Protein AF-A0A3D4ELY9-F1 (afdb_monomer)

Solvent-accessible surface area (backbone atoms only — not comparable to full-atom values): 5118 Å² total; per-residue (Å²): 136,80,87,80,82,75,80,73,83,64,70,72,64,93,42,59,69,56,39,45,52,48,31,65,69,67,26,74,92,47,82,43,67,84,76,43,88,80,56,68,67,57,55,50,50,52,37,48,52,49,52,53,48,68,74,33,90,91,39,65,88,82,74,58,83,42,58,66,47,49,21,51,52,52,49,45,65,53,61,77,109

Structure (mmCIF, N/CA/C/O backbone):
data_AF-A0A3D4ELY9-F1
#
_entry.id   AF-A0A3D4ELY9-F1
#
loop_
_atom_site.group_PDB
_atom_site.id
_atom_site.type_symbol
_atom_site.label_atom_id
_atom_site.label_alt_id
_atom_site.label_comp_id
_atom_site.label_asym_id
_atom_site.label_entity_id
_atom_site.label_seq_id
_atom_site.pdbx_PDB_ins_code
_atom_site.Cartn_x
_atom_site.Cartn_y
_atom_site.Cartn_z
_atom_site.occupancy
_atom_site.B_iso_or_equiv
_atom_site.auth_seq_id
_atom_site.auth_comp_id
_atom_site.auth_asym_id
_atom_site.auth_atom_id
_atom_site.pdbx_PDB_model_num
ATOM 1 N N . LYS A 1 1 ? 22.520 12.380 15.448 1.00 47.53 1 LYS A N 1
ATOM 2 C CA . LYS A 1 1 ? 22.956 11.397 14.409 1.00 47.53 1 LYS A CA 1
ATOM 3 C C . LYS A 1 1 ? 21.715 11.046 13.621 1.00 47.53 1 LYS A C 1
ATOM 5 O O . LYS A 1 1 ? 21.033 10.061 13.887 1.00 47.53 1 LYS A O 1
ATOM 10 N N . ASP A 1 2 ? 21.351 11.997 12.786 1.00 41.91 2 ASP A N 1
ATOM 11 C CA . ASP A 1 2 ? 19.960 12.344 12.573 1.00 41.91 2 ASP A CA 1
ATOM 12 C C . ASP A 1 2 ? 19.414 11.533 11.410 1.00 41.91 2 ASP A C 1
ATOM 14 O O . ASP A 1 2 ? 19.772 11.742 10.255 1.00 41.91 2 ASP A O 1
ATOM 18 N N . ARG A 1 3 ? 18.556 10.559 11.729 1.00 51.25 3 ARG A N 1
ATOM 19 C CA . ARG A 1 3 ? 17.688 9.906 10.744 1.00 51.25 3 ARG A CA 1
ATOM 20 C C . ARG A 1 3 ? 16.519 10.843 10.447 1.00 51.25 3 ARG A C 1
ATOM 22 O O . ARG A 1 3 ? 15.384 10.569 10.816 1.00 51.25 3 ARG A O 1
ATOM 29 N N . ILE A 1 4 ? 16.821 11.957 9.790 1.00 52.31 4 ILE A N 1
ATOM 30 C CA . ILE A 1 4 ? 15.840 12.790 9.094 1.00 52.31 4 ILE A CA 1
ATOM 31 C C . ILE A 1 4 ? 15.838 12.259 7.660 1.00 52.31 4 ILE A C 1
ATOM 33 O O . ILE A 1 4 ? 16.763 12.529 6.905 1.00 52.31 4 ILE A O 1
ATOM 37 N N . GLY A 1 5 ? 14.882 11.399 7.306 1.00 48.56 5 GLY A N 1
ATOM 38 C CA . GLY A 1 5 ? 14.864 10.833 5.951 1.00 48.56 5 GLY A CA 1
ATOM 39 C C . GLY A 1 5 ? 13.697 9.928 5.569 1.00 48.56 5 GLY A C 1
ATOM 40 O O . GLY A 1 5 ? 13.551 9.631 4.396 1.00 48.56 5 GLY A O 1
ATOM 41 N N . SER A 1 6 ? 12.840 9.485 6.493 1.00 52.62 6 SER A N 1
ATOM 42 C CA . SER A 1 6 ? 11.621 8.762 6.091 1.00 52.62 6 SER A CA 1
ATOM 43 C C . SER A 1 6 ? 10.535 8.834 7.162 1.00 52.62 6 SER A C 1
ATOM 45 O O . SER A 1 6 ? 9.993 7.816 7.620 1.00 52.62 6 SER A O 1
ATOM 47 N N . GLN A 1 7 ? 10.232 10.043 7.625 1.00 45.66 7 GLN A N 1
ATOM 48 C CA . GLN A 1 7 ? 8.931 10.243 8.240 1.00 45.66 7 GLN A CA 1
ATOM 49 C C . GLN A 1 7 ? 7.945 10.298 7.077 1.00 45.66 7 GLN A C 1
ATOM 51 O O . GLN A 1 7 ? 7.844 11.305 6.388 1.00 45.66 7 GLN A O 1
ATOM 56 N N . ILE A 1 8 ? 7.299 9.164 6.801 1.00 51.00 8 ILE A N 1
ATOM 57 C CA . ILE A 1 8 ? 6.150 9.139 5.902 1.00 51.00 8 ILE A CA 1
ATOM 58 C C . ILE A 1 8 ? 5.079 9.954 6.625 1.00 51.00 8 ILE A C 1
ATOM 60 O O . ILE A 1 8 ? 4.440 9.469 7.557 1.00 51.00 8 ILE A O 1
ATOM 64 N N . LEU A 1 9 ? 4.986 11.235 6.266 1.00 48.62 9 LEU A N 1
ATOM 65 C CA . LEU A 1 9 ? 3.993 12.182 6.777 1.00 48.62 9 LEU A CA 1
ATOM 66 C C . LEU A 1 9 ? 2.581 11.862 6.263 1.00 48.62 9 LEU A C 1
ATOM 68 O O . LEU A 1 9 ? 1.614 12.467 6.707 1.00 48.62 9 LEU A O 1
ATOM 72 N N . THR A 1 10 ? 2.439 10.876 5.380 1.00 54.84 10 THR A N 1
ATOM 73 C CA . THR A 1 10 ? 1.162 10.373 4.879 1.00 54.84 10 THR A CA 1
ATOM 74 C C . THR A 1 10 ? 0.655 9.244 5.775 1.00 54.84 10 THR A C 1
ATOM 76 O O . THR A 1 10 ? 0.797 8.053 5.492 1.00 54.84 10 THR A O 1
ATOM 79 N N . HIS A 1 11 ? 0.067 9.612 6.914 1.00 69.25 11 HIS A N 1
ATOM 80 C CA . HIS A 1 11 ? -0.888 8.711 7.552 1.00 69.25 11 HIS A CA 1
ATOM 81 C C . HIS A 1 11 ? -2.135 8.654 6.676 1.00 69.25 11 HIS A C 1
ATOM 83 O O . HIS A 1 11 ? -2.655 9.696 6.302 1.00 69.25 11 HIS A O 1
ATOM 89 N N . TYR A 1 12 ? -2.550 7.429 6.355 1.00 71.19 12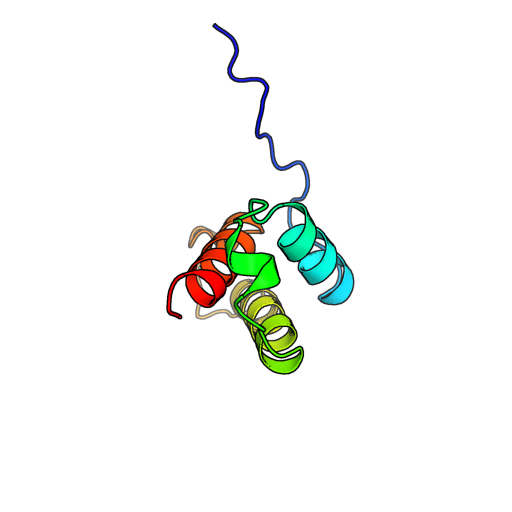 TYR A N 1
ATOM 90 C CA . TYR A 1 12 ? -3.875 7.080 5.847 1.00 71.19 12 TYR A CA 1
ATOM 91 C C . TYR A 1 12 ? -4.422 8.033 4.769 1.00 71.19 12 TYR A C 1
ATOM 93 O O . TYR A 1 12 ? -5.177 8.944 5.094 1.00 71.19 12 TYR A O 1
ATOM 101 N N . PRO A 1 13 ? -4.041 7.844 3.491 1.00 81.81 13 PRO A N 1
ATOM 102 C CA . PRO A 1 13 ? -4.634 8.608 2.395 1.00 81.81 13 PRO A CA 1
ATOM 103 C C . PRO A 1 13 ? -6.164 8.518 2.427 1.00 81.81 13 PRO A C 1
ATOM 105 O O . PRO A 1 13 ? -6.710 7.467 2.751 1.00 81.81 13 PRO A O 1
ATOM 108 N N . GLU A 1 14 ? -6.840 9.614 2.084 1.00 85.88 14 GLU A N 1
ATOM 109 C CA . GLU A 1 14 ? -8.308 9.706 2.131 1.00 85.88 14 GLU A CA 1
ATOM 110 C C . GLU A 1 14 ? -8.986 8.930 0.996 1.00 85.88 14 GLU A C 1
ATOM 112 O O . GLU A 1 14 ? -10.129 8.504 1.135 1.00 85.88 14 GLU A O 1
ATOM 117 N N . THR A 1 15 ? -8.287 8.730 -0.127 1.00 91.06 15 THR A N 1
ATOM 118 C CA . THR A 1 15 ? -8.807 8.014 -1.297 1.00 91.06 15 THR A CA 1
ATOM 119 C C . THR A 1 15 ? -7.790 7.028 -1.863 1.0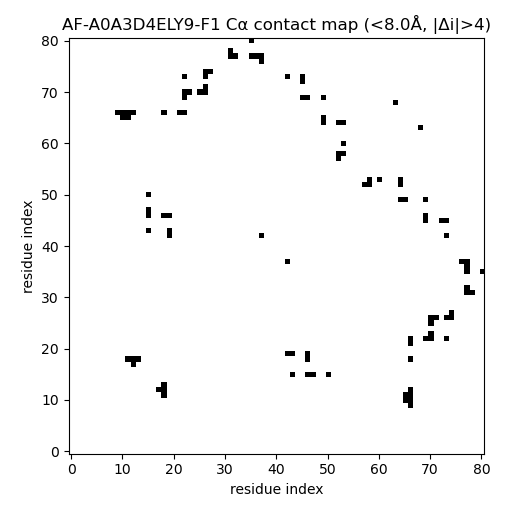0 91.06 15 THR A C 1
ATOM 121 O O . THR A 1 15 ? -6.574 7.190 -1.697 1.00 91.06 15 THR A O 1
ATOM 124 N N . VAL A 1 16 ? -8.291 6.016 -2.575 1.00 92.19 16 VAL A N 1
ATOM 125 C CA . VAL A 1 16 ? -7.483 5.003 -3.274 1.00 92.19 16 VAL A CA 1
ATOM 126 C C . VAL A 1 16 ? -6.568 5.669 -4.309 1.00 92.19 16 VAL A C 1
ATOM 128 O O . VAL A 1 16 ? -5.409 5.296 -4.453 1.00 92.19 16 VAL A O 1
ATOM 131 N N . GLU A 1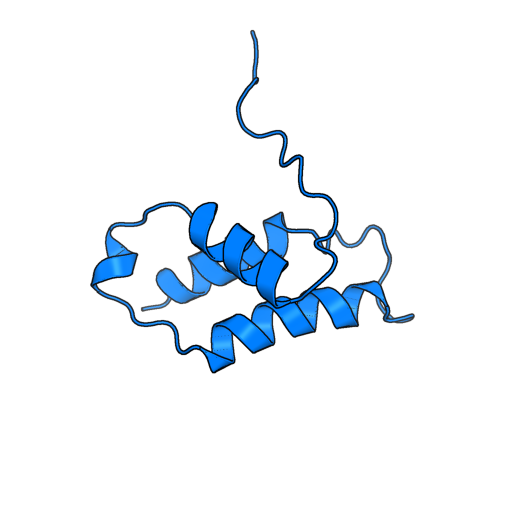 17 ? -7.030 6.710 -4.993 1.00 93.06 17 GLU A N 1
ATOM 132 C CA . GLU A 1 17 ? -6.274 7.456 -6.002 1.00 93.06 17 GLU A CA 1
ATOM 133 C C . GLU A 1 17 ? -5.067 8.176 -5.394 1.00 93.06 17 GLU A C 1
ATOM 135 O O . GLU A 1 17 ? -3.962 8.126 -5.949 1.00 93.06 17 GLU A O 1
ATOM 140 N N . ILE A 1 18 ? -5.259 8.811 -4.233 1.00 91.38 18 ILE A N 1
ATOM 141 C CA . ILE A 1 18 ? -4.169 9.445 -3.485 1.00 91.38 18 ILE A CA 1
ATOM 142 C C . ILE A 1 18 ? -3.195 8.366 -3.005 1.00 91.38 18 ILE A C 1
ATOM 144 O O . ILE A 1 18 ? -1.985 8.514 -3.177 1.00 91.38 18 ILE A O 1
ATOM 148 N N . ALA A 1 19 ? -3.713 7.256 -2.471 1.00 92.50 19 ALA A N 1
ATOM 149 C CA . ALA A 1 19 ? -2.906 6.132 -2.008 1.00 92.50 19 ALA A CA 1
ATOM 150 C C . ALA A 1 19 ? -2.021 5.561 -3.121 1.00 92.50 19 ALA A C 1
ATOM 152 O O . ALA A 1 19 ? -0.810 5.463 -2.947 1.00 92.50 19 ALA A O 1
ATOM 153 N N . LYS A 1 20 ? -2.592 5.309 -4.302 1.00 93.06 20 LYS A N 1
ATOM 154 C CA . LYS A 1 20 ? -1.857 4.849 -5.487 1.00 93.06 20 LYS A CA 1
ATOM 155 C C . LYS A 1 20 ? -0.776 5.827 -5.909 1.00 93.06 20 LYS A C 1
ATOM 157 O O . LYS A 1 20 ? 0.327 5.406 -6.249 1.00 93.06 20 LYS A O 1
ATOM 162 N N . THR A 1 21 ? -1.096 7.120 -5.907 1.00 91.19 21 THR A N 1
ATOM 163 C CA . THR A 1 21 ? -0.144 8.172 -6.278 1.00 91.19 21 THR A CA 1
ATOM 164 C C . THR A 1 21 ? 1.056 8.152 -5.338 1.00 91.19 21 THR A C 1
ATOM 166 O O . THR A 1 21 ? 2.192 8.099 -5.806 1.00 91.19 21 THR A O 1
ATOM 169 N N . ILE A 1 22 ? 0.807 8.097 -4.025 1.00 89.75 22 ILE A N 1
ATOM 170 C CA . ILE A 1 22 ? 1.850 7.973 -3.000 1.00 89.75 22 ILE A CA 1
ATOM 171 C C . ILE A 1 22 ? 2.647 6.684 -3.211 1.00 89.75 22 ILE A C 1
ATOM 173 O O . ILE A 1 22 ? 3.867 6.734 -3.307 1.00 89.75 22 ILE A O 1
ATOM 177 N N . THR A 1 23 ? 1.982 5.536 -3.337 1.00 91.25 23 THR A N 1
ATOM 178 C CA . THR A 1 23 ? 2.637 4.236 -3.527 1.00 91.25 23 THR A CA 1
ATOM 179 C C . THR A 1 23 ? 3.537 4.225 -4.757 1.00 91.25 23 THR A C 1
ATOM 181 O O . THR A 1 23 ? 4.669 3.755 -4.689 1.00 91.25 23 THR A O 1
ATOM 184 N N . GLN A 1 24 ? 3.089 4.793 -5.877 1.00 88.75 24 GLN A N 1
ATOM 185 C CA . GLN A 1 24 ? 3.877 4.841 -7.105 1.00 88.75 24 GLN A CA 1
ATOM 186 C C . GLN A 1 24 ? 5.082 5.793 -7.011 1.00 88.75 24 GLN A C 1
ATOM 188 O O . GLN A 1 24 ? 6.135 5.495 -7.594 1.00 88.75 24 GLN A O 1
ATOM 193 N N . GLN A 1 25 ? 4.925 6.915 -6.301 1.00 87.88 25 GLN A N 1
ATOM 194 C CA . GLN A 1 25 ? 5.979 7.906 -6.060 1.00 87.88 25 GLN A CA 1
ATOM 195 C C . GLN A 1 25 ? 7.037 7.396 -5.076 1.00 87.88 25 GLN A C 1
ATOM 197 O O . GLN A 1 25 ? 8.230 7.523 -5.342 1.00 87.88 25 GLN A O 1
ATOM 202 N N . GLU A 1 26 ? 6.598 6.800 -3.968 1.00 87.19 26 GLU A N 1
ATOM 203 C CA . GLU A 1 26 ? 7.447 6.401 -2.842 1.00 87.19 26 GLU A CA 1
ATOM 204 C C . GLU A 1 26 ? 8.065 5.014 -3.010 1.00 87.19 26 GLU A C 1
ATOM 206 O O . GLU A 1 26 ? 9.134 4.751 -2.455 1.00 87.19 26 GLU A O 1
ATOM 211 N N . ALA A 1 27 ? 7.432 4.118 -3.778 1.00 87.38 27 ALA A N 1
ATOM 212 C CA . ALA A 1 27 ? 8.088 2.883 -4.183 1.00 87.38 27 ALA A CA 1
ATOM 213 C C . ALA A 1 27 ? 9.378 3.253 -4.897 1.00 87.38 27 ALA A C 1
ATOM 215 O O . ALA A 1 27 ? 9.353 4.026 -5.867 1.00 87.38 27 ALA A O 1
ATOM 216 N N . LYS A 1 28 ? 10.502 2.720 -4.412 1.00 76.88 28 LYS A N 1
ATOM 217 C CA . LYS A 1 28 ? 11.828 3.081 -4.916 1.00 76.88 28 LYS A CA 1
ATOM 218 C C . LYS A 1 28 ? 11.825 3.008 -6.436 1.00 76.88 28 LYS A C 1
ATOM 220 O O . LYS A 1 28 ? 11.199 2.117 -7.015 1.00 76.88 28 LYS A O 1
ATOM 225 N N . SER A 1 29 ? 12.498 3.955 -7.090 1.00 63.47 29 SER A N 1
ATOM 226 C CA . SER A 1 29 ? 12.798 3.854 -8.520 1.00 63.47 29 SER A CA 1
ATOM 227 C C . SER A 1 29 ? 13.739 2.683 -8.730 1.00 63.47 29 SER A C 1
ATOM 229 O O . SER A 1 29 ? 14.955 2.826 -8.810 1.00 63.47 29 SER A O 1
ATOM 231 N N . ASP A 1 30 ? 13.152 1.499 -8.717 1.00 61.81 30 ASP A N 1
ATOM 232 C CA . ASP A 1 30 ? 13.816 0.289 -9.098 1.00 61.81 30 ASP A CA 1
ATOM 233 C C . ASP A 1 30 ? 13.926 0.306 -10.616 1.00 61.81 30 ASP A C 1
ATOM 235 O O . ASP A 1 30 ? 12.951 0.601 -11.308 1.00 61.81 30 ASP A O 1
ATOM 239 N N . VAL A 1 31 ? 15.110 -0.010 -11.134 1.00 61.00 31 VAL A N 1
ATOM 240 C CA . VAL A 1 31 ? 15.391 -0.104 -12.577 1.00 61.00 31 VAL A CA 1
ATOM 241 C C . VAL A 1 31 ? 14.400 -1.064 -13.263 1.00 61.00 31 VAL A C 1
ATOM 243 O O . VAL A 1 31 ? 14.116 -0.946 -14.451 1.00 61.00 31 VAL A O 1
ATOM 246 N N . ARG A 1 32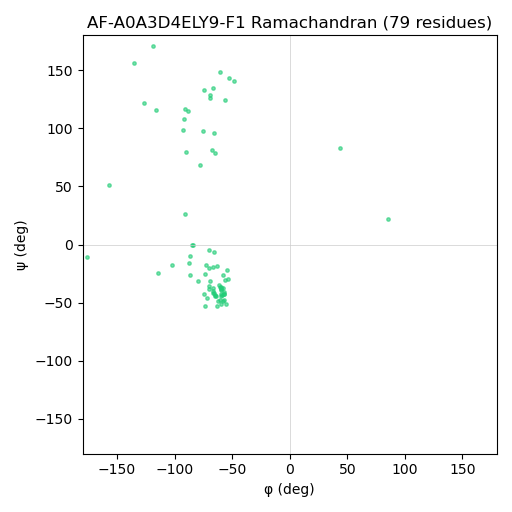 ? 13.793 -1.971 -12.482 1.00 64.50 32 ARG A N 1
ATOM 247 C CA . ARG A 1 32 ? 12.719 -2.884 -12.894 1.00 64.50 32 ARG A CA 1
ATOM 248 C C . ARG A 1 32 ? 11.391 -2.206 -13.256 1.00 64.50 32 ARG A C 1
ATOM 250 O O . ARG A 1 32 ? 10.602 -2.824 -13.965 1.00 64.50 32 ARG A O 1
ATOM 257 N N . LYS A 1 33 ? 11.129 -0.956 -12.839 1.00 63.59 33 LYS A N 1
ATOM 258 C CA . LYS A 1 33 ? 9.917 -0.206 -13.245 1.00 63.59 33 LYS A CA 1
ATOM 259 C C . LYS A 1 33 ? 9.794 -0.094 -14.771 1.00 63.59 33 LYS A C 1
ATOM 261 O O . LYS A 1 33 ? 8.678 -0.085 -15.280 1.00 63.59 33 LYS A O 1
ATOM 266 N N . ASP A 1 34 ? 10.922 -0.067 -15.480 1.00 69.19 34 ASP A N 1
ATOM 267 C CA . ASP A 1 34 ? 10.960 0.053 -16.941 1.00 69.19 34 ASP A CA 1
ATOM 268 C C . ASP A 1 34 ? 10.851 -1.302 -17.665 1.00 69.19 34 ASP A C 1
ATOM 270 O O . ASP A 1 34 ? 10.682 -1.349 -18.881 1.00 69.19 34 ASP A O 1
ATOM 274 N N . THR A 1 35 ? 10.944 -2.416 -16.933 1.00 78.06 35 THR A N 1
ATOM 275 C CA . THR A 1 35 ? 10.943 -3.783 -17.490 1.00 78.06 35 THR A CA 1
ATOM 276 C C . THR A 1 35 ? 9.718 -4.598 -17.083 1.00 78.06 35 THR A C 1
ATOM 278 O O . THR A 1 35 ? 9.338 -5.524 -17.798 1.00 78.06 35 THR A O 1
ATOM 281 N N . VAL A 1 36 ? 9.081 -4.253 -15.962 1.00 82.81 36 VAL A N 1
ATOM 282 C CA . VAL A 1 36 ? 7.957 -4.992 -15.379 1.00 82.81 36 VAL A CA 1
ATOM 283 C C . VAL A 1 36 ? 6.711 -4.118 -15.380 1.00 82.81 36 VAL A C 1
ATOM 285 O O . VAL A 1 36 ? 6.633 -3.100 -14.691 1.00 82.81 36 VAL A O 1
ATOM 288 N N . HIS A 1 37 ? 5.699 -4.538 -16.136 1.00 86.69 37 HIS A N 1
ATOM 289 C CA . HIS A 1 37 ? 4.411 -3.859 -16.162 1.00 86.69 37 HIS A CA 1
ATOM 290 C C . HIS A 1 37 ? 3.484 -4.411 -15.074 1.00 86.69 37 HIS A C 1
ATOM 292 O O . HIS A 1 37 ? 3.053 -5.559 -15.148 1.00 86.69 37 HIS A O 1
ATOM 298 N N . VAL A 1 38 ? 3.127 -3.574 -14.096 1.00 88.00 38 VAL A N 1
ATOM 299 C CA . VAL A 1 38 ? 2.063 -3.880 -13.127 1.00 88.00 38 VAL A CA 1
ATOM 300 C C . VAL A 1 38 ? 0.731 -3.341 -13.664 1.00 88.00 38 VAL A C 1
ATOM 302 O O . VAL A 1 38 ? 0.601 -2.117 -13.802 1.00 88.00 38 VAL A O 1
ATOM 305 N N . PRO A 1 39 ? -0.266 -4.206 -13.940 1.00 92.44 39 PRO A N 1
ATOM 306 C CA . PRO A 1 39 ? -1.568 -3.778 -14.437 1.00 92.44 39 PRO A CA 1
ATOM 307 C C . PRO A 1 39 ? -2.290 -2.840 -13.469 1.00 92.44 39 PRO A C 1
ATOM 309 O O . PRO A 1 39 ? -2.200 -2.987 -12.250 1.00 92.44 39 PRO A O 1
ATOM 312 N N . GLU A 1 40 ? -3.089 -1.925 -14.013 1.00 93.12 40 GLU A N 1
ATOM 313 C CA . GLU A 1 40 ? -3.843 -0.948 -13.220 1.00 93.12 40 GLU A CA 1
ATOM 314 C C . GLU A 1 40 ? -4.786 -1.603 -12.203 1.00 93.12 40 GLU A C 1
ATOM 316 O O . GLU A 1 40 ? -4.897 -1.154 -11.064 1.00 93.12 40 GLU A O 1
ATOM 321 N N . ILE A 1 41 ? -5.403 -2.724 -12.583 1.00 94.75 41 ILE A N 1
ATOM 322 C CA . ILE A 1 41 ? -6.268 -3.499 -11.692 1.00 94.75 41 ILE A CA 1
ATOM 323 C C . ILE A 1 41 ? -5.523 -4.008 -10.452 1.00 94.75 41 ILE A C 1
ATOM 325 O O . ILE A 1 41 ? -6.085 -3.993 -9.362 1.00 94.75 41 ILE A O 1
ATOM 329 N N . ALA A 1 42 ? -4.251 -4.398 -10.587 1.00 93.38 42 ALA A N 1
ATOM 330 C CA . ALA A 1 42 ? -3.448 -4.863 -9.461 1.00 93.38 42 ALA A CA 1
ATOM 331 C C . ALA A 1 42 ? -3.105 -3.708 -8.510 1.00 93.38 42 ALA A C 1
ATOM 333 O O . ALA A 1 42 ? -3.163 -3.879 -7.296 1.00 93.38 42 ALA A O 1
ATOM 334 N N . LYS A 1 43 ? -2.818 -2.517 -9.054 1.00 93.19 43 LYS A N 1
ATOM 335 C CA . LYS A 1 43 ? -2.588 -1.302 -8.256 1.00 93.19 43 LYS A CA 1
ATOM 336 C C . LYS A 1 43 ? -3.839 -0.886 -7.485 1.00 93.19 43 LYS A C 1
ATOM 338 O O . LYS A 1 43 ? -3.747 -0.572 -6.305 1.00 93.19 43 LYS A O 1
ATOM 343 N N . ASN A 1 44 ? -5.002 -0.917 -8.140 1.00 95.44 44 ASN A N 1
ATOM 344 C CA . ASN A 1 44 ? -6.281 -0.618 -7.495 1.00 95.44 44 ASN A CA 1
ATOM 345 C C . ASN A 1 44 ? -6.589 -1.620 -6.383 1.00 95.44 44 ASN A C 1
ATOM 347 O O . ASN A 1 44 ? -6.904 -1.213 -5.272 1.00 95.44 44 ASN A O 1
ATOM 351 N N . LEU A 1 45 ? -6.454 -2.919 -6.668 1.00 95.62 45 LEU A N 1
ATOM 352 C CA . LEU A 1 45 ? -6.728 -3.973 -5.695 1.00 95.62 45 LEU A CA 1
ATOM 353 C C . LEU A 1 45 ? -5.839 -3.844 -4.454 1.00 95.62 45 LEU A C 1
ATOM 355 O O . LEU A 1 45 ? -6.317 -4.002 -3.337 1.00 95.62 45 LEU A O 1
ATOM 359 N N . LEU A 1 46 ? -4.556 -3.542 -4.646 1.00 94.44 46 LEU A N 1
ATOM 360 C CA . LEU A 1 46 ? -3.592 -3.371 -3.564 1.00 94.44 46 LEU A CA 1
ATOM 361 C C . LEU A 1 46 ? -3.995 -2.252 -2.590 1.00 94.44 46 LEU A C 1
ATOM 363 O O . LEU A 1 46 ? -3.939 -2.445 -1.372 1.00 94.44 46 LEU A O 1
ATOM 367 N N . GLU A 1 47 ? -4.430 -1.104 -3.112 1.00 95.25 47 GLU A N 1
ATOM 368 C CA . GLU A 1 47 ? -4.899 -0.018 -2.252 1.00 95.25 47 GLU A CA 1
ATOM 369 C C . GLU A 1 47 ? -6.278 -0.306 -1.660 1.00 95.25 47 GLU A C 1
ATOM 371 O O . GLU A 1 47 ? -6.449 -0.127 -0.459 1.00 95.25 47 GLU A O 1
ATOM 376 N N . GLU A 1 48 ? -7.228 -0.832 -2.434 1.00 95.50 48 GLU A N 1
ATOM 377 C CA . GLU A 1 48 ? -8.563 -1.179 -1.928 1.00 95.50 48 GLU A CA 1
ATOM 378 C C . GLU A 1 48 ? -8.477 -2.168 -0.756 1.00 95.50 48 GLU A C 1
ATOM 380 O O . GLU A 1 48 ? -9.106 -1.966 0.279 1.00 95.50 48 GLU A O 1
ATOM 385 N N . LEU A 1 49 ? -7.610 -3.182 -0.852 1.00 93.94 49 LEU A N 1
ATOM 386 C CA . LEU A 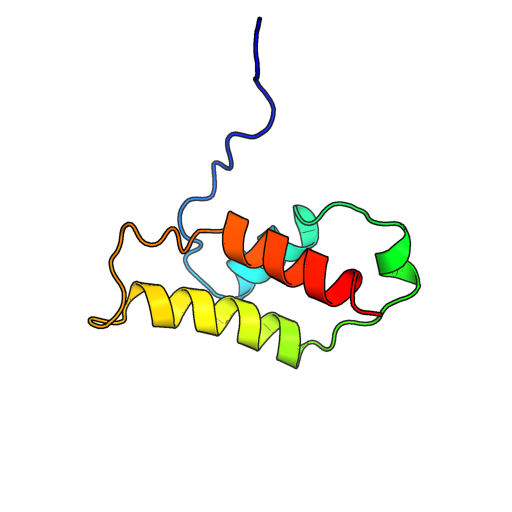1 49 ? -7.341 -4.107 0.252 1.00 93.94 49 LEU A CA 1
ATOM 387 C C . LEU A 1 49 ? -6.868 -3.378 1.511 1.00 93.94 49 LEU A C 1
ATOM 389 O O . LEU A 1 49 ? -7.295 -3.715 2.612 1.00 93.94 49 LEU A O 1
ATOM 393 N N . SER A 1 50 ? -6.011 -2.370 1.359 1.00 91.31 50 SER A N 1
ATOM 394 C CA . SER A 1 50 ? -5.514 -1.579 2.485 1.00 91.31 50 SER A CA 1
ATOM 395 C C . SER A 1 50 ? -6.599 -0.701 3.113 1.00 91.31 50 SER A C 1
ATOM 397 O O . SER A 1 50 ? -6.553 -0.461 4.316 1.00 91.31 50 SER A O 1
ATOM 399 N N . PHE A 1 51 ? -7.572 -0.219 2.337 1.00 92.19 51 PHE A N 1
ATOM 400 C CA . PHE A 1 51 ? -8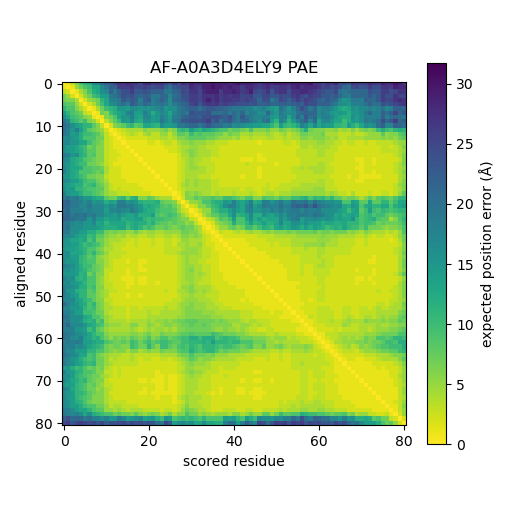.717 0.531 2.863 1.00 92.19 51 PHE A CA 1
ATOM 401 C C . PHE A 1 51 ? -9.703 -0.394 3.574 1.00 92.19 51 PHE A C 1
ATOM 403 O O . PHE A 1 51 ? -9.973 -0.198 4.758 1.00 92.19 51 PHE A O 1
ATOM 410 N N . GLN A 1 52 ? -10.138 -1.465 2.909 1.00 93.31 52 GLN A N 1
ATOM 411 C CA . GLN A 1 52 ? -11.074 -2.436 3.478 1.00 93.31 52 GLN A CA 1
ATOM 412 C C . GLN A 1 52 ? -10.523 -3.085 4.748 1.00 93.31 52 GLN A C 1
ATOM 414 O O . GLN A 1 52 ? -11.236 -3.265 5.732 1.00 93.31 52 GLN A O 1
ATOM 419 N N . ALA A 1 53 ? -9.226 -3.393 4.776 1.00 91.81 53 ALA A N 1
ATOM 420 C CA . ALA A 1 53 ? -8.614 -3.991 5.951 1.00 91.81 53 ALA A CA 1
ATOM 421 C C . ALA A 1 53 ? -8.507 -3.017 7.142 1.00 91.81 53 ALA A C 1
ATOM 423 O O . ALA A 1 53 ? -8.405 -3.481 8.270 1.00 91.81 53 ALA A O 1
ATOM 424 N N . ARG A 1 54 ? -8.561 -1.691 6.940 1.00 87.50 54 ARG A N 1
ATOM 425 C CA . ARG A 1 54 ? -8.611 -0.714 8.050 1.00 87.50 54 ARG A CA 1
ATOM 426 C C . ARG A 1 54 ? -10.002 -0.570 8.651 1.00 87.50 54 ARG A C 1
ATOM 428 O O . ARG A 1 54 ? -10.112 -0.271 9.835 1.00 87.50 54 ARG A O 1
ATOM 435 N N . GLU A 1 55 ? -11.035 -0.745 7.836 1.00 89.00 55 GLU A N 1
ATOM 436 C CA . GLU A 1 55 ? -12.435 -0.661 8.269 1.00 89.00 55 GLU A CA 1
ATOM 437 C C . GLU A 1 55 ? -12.970 -2.003 8.791 1.00 89.00 55 GLU A C 1
ATOM 439 O O . GLU A 1 55 ? -13.995 -2.051 9.467 1.00 89.00 55 GLU A O 1
ATOM 444 N N . SER A 1 56 ? -12.266 -3.097 8.499 1.00 92.69 56 SER A N 1
ATOM 445 C CA . SER A 1 56 ? -12.648 -4.446 8.899 1.00 92.69 56 SER A CA 1
ATOM 446 C C . SER A 1 56 ? -12.529 -4.668 10.407 1.00 92.69 56 SER A C 1
ATOM 448 O O . SER A 1 56 ? -11.453 -4.551 10.988 1.00 92.69 56 SER A O 1
ATOM 450 N N . GLU A 1 57 ? -13.616 -5.128 11.030 1.00 92.56 57 GLU A N 1
ATOM 451 C CA . GLU A 1 57 ? -13.630 -5.591 12.427 1.00 92.56 57 GLU A CA 1
ATOM 452 C C . GLU A 1 57 ? -12.746 -6.828 12.668 1.00 92.56 57 GLU A C 1
ATOM 454 O O . GLU A 1 57 ? -12.355 -7.115 13.799 1.00 92.56 57 GLU A O 1
ATOM 459 N N . PHE A 1 58 ? -12.403 -7.554 11.598 1.00 91.81 58 PHE A N 1
ATOM 460 C CA . PHE A 1 58 ? -11.556 -8.747 11.650 1.00 91.81 58 PHE A CA 1
ATOM 461 C C . PHE A 1 58 ? -10.063 -8.422 11.635 1.00 91.81 58 PHE A C 1
ATOM 463 O O . PHE A 1 58 ? -9.235 -9.337 11.665 1.00 91.81 58 PHE A O 1
ATOM 470 N N . VAL A 1 59 ? -9.701 -7.140 11.566 1.00 87.81 59 VAL A N 1
ATOM 471 C CA . VAL A 1 59 ? -8.315 -6.703 11.487 1.00 87.81 59 VAL A CA 1
ATOM 472 C C . VAL A 1 59 ? -8.013 -5.692 12.587 1.00 87.81 59 VAL A C 1
ATOM 474 O O . VAL A 1 59 ? -8.631 -4.640 12.697 1.00 87.81 59 VAL A O 1
ATOM 477 N N . ASP A 1 60 ? -7.025 -6.014 13.423 1.00 87.62 60 ASP A N 1
ATOM 478 C CA . ASP A 1 60 ? -6.603 -5.127 14.506 1.00 87.62 60 ASP A CA 1
ATOM 479 C C . ASP A 1 60 ? -5.972 -3.848 13.932 1.00 87.62 60 ASP A C 1
ATOM 481 O O . ASP A 1 60 ? -5.103 -3.909 13.066 1.00 87.62 60 ASP A O 1
ATOM 485 N N . ILE A 1 61 ? -6.338 -2.680 14.454 1.00 73.81 61 ILE A N 1
ATOM 486 C CA . ILE A 1 61 ? -5.811 -1.372 14.022 1.00 73.81 61 ILE A CA 1
ATOM 487 C C . ILE A 1 61 ? -4.272 -1.288 14.149 1.00 73.81 61 ILE A C 1
ATOM 489 O O . ILE A 1 61 ? -3.605 -0.553 13.418 1.00 73.81 61 ILE A O 1
ATOM 493 N N . LYS A 1 62 ? -3.669 -2.068 15.052 1.00 78.31 62 LYS A N 1
ATOM 494 C CA . LYS A 1 62 ? -2.217 -2.162 15.272 1.00 78.31 62 LYS A CA 1
ATOM 495 C C . LYS A 1 62 ? -1.520 -3.150 14.336 1.00 78.31 62 LYS A C 1
ATOM 497 O O . LYS A 1 62 ? -0.299 -3.280 14.411 1.00 78.31 62 LYS A O 1
ATOM 502 N N . SER A 1 63 ? -2.252 -3.818 13.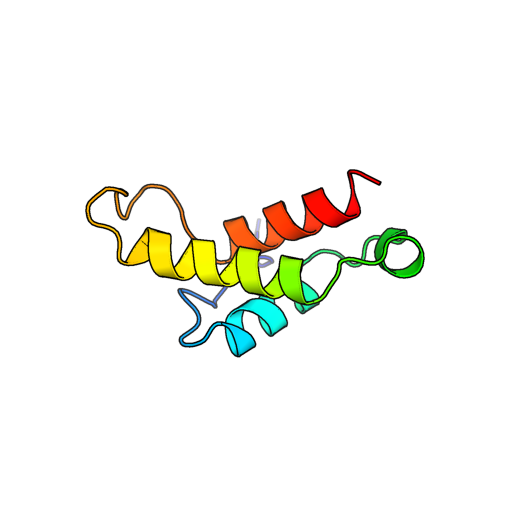444 1.00 78.88 63 SER A N 1
ATOM 503 C CA . SER A 1 63 ? -1.713 -4.777 12.466 1.00 78.88 63 SER A CA 1
ATOM 504 C C . SER A 1 63 ? -0.786 -4.151 11.416 1.00 78.88 63 SER A C 1
ATOM 506 O O . SER A 1 63 ? -0.144 -4.866 10.651 1.00 78.88 63 SER A O 1
ATOM 508 N N . GLY A 1 64 ? -0.653 -2.821 11.403 1.00 79.69 64 GLY A N 1
ATOM 509 C CA . GLY A 1 64 ? 0.353 -2.132 10.597 1.00 79.69 64 GLY A CA 1
ATOM 510 C C . GLY A 1 64 ? -0.073 -1.854 9.156 1.00 79.69 64 GLY A C 1
ATOM 511 O O . GLY A 1 64 ? 0.799 -1.609 8.316 1.00 79.69 64 GLY A O 1
ATOM 512 N N . ILE A 1 65 ? -1.383 -1.833 8.872 1.00 87.12 65 ILE A N 1
ATOM 513 C CA . ILE A 1 65 ? -1.940 -1.477 7.556 1.00 87.12 65 ILE A CA 1
ATOM 514 C C . ILE A 1 65 ? -1.699 0.001 7.264 1.00 87.12 65 ILE A C 1
ATOM 516 O O . ILE A 1 65 ? -2.559 0.856 7.424 1.00 87.12 65 ILE A O 1
ATOM 520 N N . SER A 1 66 ? -0.505 0.323 6.803 1.00 87.50 66 SER A N 1
ATOM 521 C CA . SER A 1 66 ? -0.035 1.686 6.565 1.00 87.50 66 SER A CA 1
ATOM 522 C C . SER A 1 66 ? 0.308 1.887 5.095 1.00 87.50 66 SER A C 1
ATOM 524 O O . SER A 1 66 ? 0.419 0.921 4.346 1.00 87.50 66 SER A O 1
ATOM 526 N N . ALA A 1 67 ? 0.569 3.128 4.681 1.00 86.31 67 ALA A N 1
ATOM 527 C CA . ALA A 1 67 ? 1.124 3.390 3.352 1.00 86.31 67 ALA A CA 1
ATOM 528 C C . ALA A 1 67 ? 2.416 2.580 3.089 1.00 86.31 67 ALA A C 1
ATOM 530 O O . ALA A 1 67 ? 2.663 2.160 1.965 1.00 86.31 67 ALA A O 1
ATOM 531 N N . ARG A 1 68 ? 3.208 2.265 4.132 1.00 88.00 68 ARG A N 1
ATOM 532 C CA . ARG A 1 68 ? 4.396 1.396 4.007 1.00 88.00 68 ARG A CA 1
ATOM 533 C C . ARG A 1 68 ? 4.058 -0.015 3.542 1.00 88.00 68 ARG A C 1
ATOM 535 O O . ARG A 1 68 ? 4.862 -0.604 2.823 1.00 88.00 68 ARG A O 1
ATOM 542 N N . MET A 1 69 ? 2.912 -0.552 3.960 1.00 90.62 69 MET A N 1
ATOM 543 C CA . MET A 1 69 ? 2.449 -1.866 3.518 1.00 90.62 69 MET A CA 1
ATOM 544 C C . MET A 1 69 ? 2.199 -1.846 2.009 1.00 90.62 69 MET A C 1
ATOM 546 O O . MET A 1 69 ? 2.795 -2.659 1.307 1.00 90.62 69 MET A O 1
ATOM 550 N N . SER A 1 70 ? 1.403 -0.889 1.516 1.00 92.56 70 SER A N 1
ATOM 551 C CA . SER A 1 70 ? 1.123 -0.732 0.084 1.00 92.56 70 SER A CA 1
ATOM 552 C C . SER A 1 70 ? 2.402 -0.541 -0.732 1.00 92.56 70 SER A C 1
ATOM 554 O O . SER A 1 70 ? 2.623 -1.263 -1.701 1.00 92.56 70 SER A O 1
ATOM 556 N N . ILE A 1 71 ? 3.299 0.351 -0.292 1.00 91.25 71 ILE A N 1
ATOM 557 C CA . ILE A 1 71 ? 4.595 0.596 -0.946 1.00 91.25 71 ILE A CA 1
ATOM 558 C C . ILE A 1 71 ? 5.397 -0.703 -1.071 1.00 91.25 71 ILE A C 1
ATO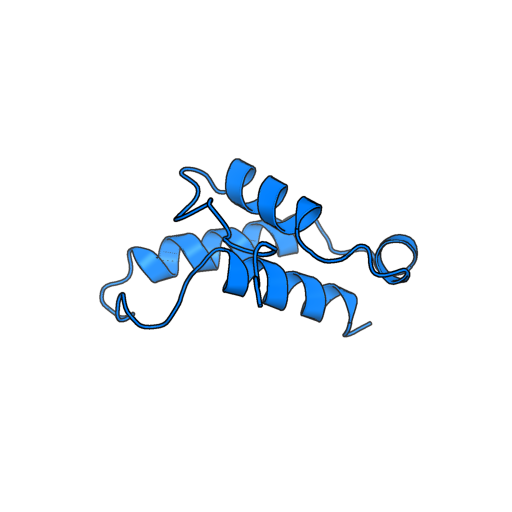M 560 O O . ILE A 1 71 ? 5.816 -1.067 -2.167 1.00 91.25 71 ILE A O 1
ATOM 564 N N . THR A 1 72 ? 5.552 -1.442 0.029 1.00 90.62 72 THR A N 1
ATOM 565 C CA . THR A 1 72 ? 6.333 -2.689 0.045 1.00 90.62 72 THR A CA 1
ATOM 566 C C . THR A 1 72 ? 5.686 -3.770 -0.823 1.00 90.62 72 THR A C 1
ATOM 568 O O . THR A 1 72 ? 6.367 -4.486 -1.553 1.00 90.62 72 THR A O 1
ATOM 571 N N . ALA A 1 73 ? 4.361 -3.903 -0.769 1.00 92.00 73 ALA A N 1
ATOM 572 C CA . ALA A 1 73 ? 3.641 -4.880 -1.573 1.00 92.00 73 ALA A CA 1
ATOM 573 C C . ALA A 1 73 ? 3.727 -4.551 -3.076 1.00 92.00 73 ALA A C 1
ATOM 575 O O . ALA A 1 73 ? 3.922 -5.455 -3.888 1.00 92.00 73 ALA A O 1
ATOM 576 N N . TYR A 1 74 ? 3.682 -3.271 -3.449 1.00 92.19 74 TYR A N 1
ATOM 577 C CA . TYR A 1 74 ? 3.912 -2.836 -4.826 1.00 92.19 74 TYR A CA 1
ATOM 578 C C . TYR A 1 74 ? 5.358 -3.089 -5.284 1.00 92.19 74 TYR A C 1
ATOM 580 O O . TYR A 1 74 ? 5.576 -3.592 -6.386 1.00 92.19 74 TYR A O 1
ATOM 588 N N . GLU A 1 75 ? 6.353 -2.834 -4.429 1.00 89.81 75 GLU A N 1
ATOM 589 C CA . GLU A 1 75 ? 7.753 -3.198 -4.695 1.00 89.81 75 GLU A CA 1
ATOM 590 C C . GLU A 1 75 ? 7.927 -4.715 -4.898 1.00 89.81 75 GLU A C 1
ATOM 592 O O . GLU A 1 75 ? 8.690 -5.139 -5.771 1.00 89.81 75 GLU A O 1
ATOM 597 N N . ASN A 1 76 ? 7.183 -5.546 -4.161 1.00 90.00 76 ASN A N 1
ATOM 598 C CA . ASN A 1 76 ? 7.185 -6.999 -4.355 1.00 90.00 76 ASN A CA 1
ATOM 599 C C . ASN A 1 76 ? 6.576 -7.410 -5.701 1.00 90.00 76 ASN A C 1
ATOM 601 O O . ASN A 1 76 ? 7.130 -8.285 -6.367 1.00 90.00 76 ASN A O 1
ATOM 605 N N . LEU A 1 77 ? 5.491 -6.766 -6.144 1.00 88.81 77 LEU A N 1
ATOM 606 C CA . LEU A 1 77 ? 4.927 -7.003 -7.480 1.00 88.81 77 LEU A CA 1
ATOM 607 C C . LEU A 1 77 ? 5.943 -6.688 -8.588 1.00 88.81 77 LEU A C 1
ATOM 609 O O . LEU A 1 77 ? 6.037 -7.432 -9.558 1.00 88.81 77 LEU A O 1
ATOM 613 N N . LEU A 1 78 ? 6.749 -5.636 -8.413 1.00 85.88 78 LEU A N 1
ATOM 614 C CA . LEU A 1 78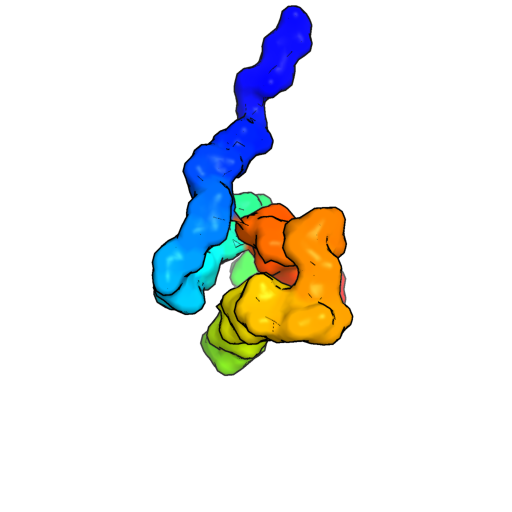 ? 7.847 -5.287 -9.325 1.00 85.88 78 LEU A CA 1
ATOM 615 C C . LEU A 1 78 ? 9.059 -6.232 -9.231 1.00 85.88 78 LEU A C 1
ATOM 617 O O . LEU A 1 78 ? 9.916 -6.219 -10.112 1.00 85.88 78 LEU A O 1
ATOM 621 N N . SER A 1 79 ? 9.179 -7.002 -8.147 1.00 77.69 79 SER A N 1
ATOM 622 C CA . SER A 1 79 ? 10.331 -7.878 -7.875 1.00 77.69 79 SER A CA 1
ATOM 623 C C . SER A 1 79 ? 10.063 -9.354 -8.156 1.00 77.69 79 SER A C 1
ATOM 625 O O . SER A 1 79 ? 11.010 -10.121 -8.272 1.00 77.69 79 SER A O 1
ATOM 627 N N . THR A 1 80 ? 8.795 -9.759 -8.258 1.00 62.50 80 THR A N 1
ATOM 628 C CA . THR A 1 80 ? 8.383 -11.151 -8.525 1.00 62.50 80 THR A CA 1
ATOM 629 C C . THR A 1 80 ? 8.236 -11.423 -10.033 1.00 62.50 80 THR A C 1
ATOM 631 O O . THR A 1 80 ? 7.468 -12.290 -10.440 1.00 62.50 80 THR A O 1
ATOM 634 N N . ALA A 1 81 ? 8.955 -10.664 -10.863 1.00 49.88 81 ALA A N 1
ATOM 635 C CA . ALA A 1 81 ? 9.034 -10.827 -12.313 1.00 49.88 81 ALA A CA 1
ATOM 636 C C . ALA A 1 81 ? 10.440 -11.265 -12.730 1.00 49.88 81 ALA A C 1
ATOM 638 O O . ALA A 1 81 ? 11.412 -10.786 -12.099 1.00 49.88 81 ALA A O 1
#

Mean predicted aligned error: 7.36 Å

Secondary structure (DSSP, 8-state):
----S------S-SSHHHHHHHHHHHS---GGGGT----HHHHHHHHHHHHHHHH-TTS-GGG--SHHHHHHHHHHHHH--

Nearest PDB structures (foldseek):
  6ha8-assembly1_t  TM=3.914E-01  e=6.204E+00  Bacillus subtilis subsp. subtilis str. 168
  8yqt-assembly1_J  TM=2.892E-01  e=6.993E+00  African swine fever virus

Sequence (81 aa):
KDRIGSQILTHYPETVEIAKTITQQEAKSDVRKDTVHVPEIAKNLLEELSFQARESEFVDIKSGISARMSITAYENLLSTA

pLDDT: mean 81.03, std 15.31, range [41.91, 95.62]

Radius of gyration: 13.47 Å; Cα contacts (8 Å, |Δi|>4): 55; chains: 1; bounding box: 37×24×33 Å

Foldseek 3Di:
DDPPDDPPPDWDDPDLVVLLVCLVVVQPPDVLVVVADDDPVNSSVLSVCLVCLCVDPVHDVPNPSGSVSSNVVVNVSSVVD